Protein AF-A0A7Y4RAF3-F1 (afdb_monomer_lite)

Secondary structure (DSSP, 8-state):
---EEEE-HHHHHHHHHHT--HHHHHHHHHH-SS-SEEEE---TT--S--PEEEEEEEE-TTS-EEEEEEEEEEETTEEEEEEEEEEE------

Radius of gyration: 13.81 Å; chains: 1; bounding box: 37×26×44 Å

Structure (mmCIF, N/CA/C/O backbone):
data_AF-A0A7Y4RAF3-F1
#
_entry.id   AF-A0A7Y4RAF3-F1
#
loop_
_atom_site.group_PDB
_atom_site.id
_atom_site.type_symbol
_atom_site.label_atom_id
_atom_site.label_alt_id
_atom_site.label_comp_id
_atom_site.label_asym_id
_atom_site.label_entity_id
_atom_site.label_seq_id
_atom_site.pdbx_PDB_ins_code
_atom_site.Cartn_x
_atom_site.Cartn_y
_atom_site.Cartn_z
_atom_site.occupancy
_atom_site.B_iso_or_equiv
_atom_site.auth_seq_id
_atom_site.auth_comp_id
_atom_site.auth_asym_id
_atom_site.auth_atom_id
_atom_site.pdbx_PDB_model_num
ATOM 1 N N . MET A 1 1 ? -8.980 2.724 -12.296 1.00 38.81 1 MET A N 1
ATOM 2 C CA . MET A 1 1 ? -7.520 2.549 -12.476 1.00 38.81 1 MET A CA 1
ATOM 3 C C . MET A 1 1 ? -7.225 1.063 -12.589 1.00 38.81 1 MET A C 1
ATOM 5 O O . MET A 1 1 ? -7.615 0.328 -11.695 1.00 38.81 1 MET A O 1
ATOM 9 N N . CYS A 1 2 ? -6.589 0.609 -13.670 1.00 49.25 2 CYS A N 1
ATOM 10 C CA . CYS A 1 2 ? -6.147 -0.782 -13.804 1.00 49.25 2 CYS A CA 1
ATOM 11 C C . CYS A 1 2 ? -4.661 -0.866 -13.428 1.00 49.25 2 CYS A C 1
ATOM 13 O O . CYS A 1 2 ? -3.794 -0.823 -14.295 1.00 49.25 2 CYS A O 1
ATOM 15 N N . GLY A 1 3 ? -4.366 -0.899 -12.127 1.00 66.81 3 GLY A N 1
ATOM 16 C CA . GLY A 1 3 ? -3.020 -1.156 -11.608 1.00 66.81 3 GLY A CA 1
ATOM 17 C C . GLY A 1 3 ? -2.902 -2.614 -11.174 1.00 66.81 3 GLY A C 1
ATOM 18 O O . GLY A 1 3 ? -3.806 -3.131 -10.521 1.00 66.81 3 GLY A O 1
ATOM 19 N N . SER A 1 4 ? -1.8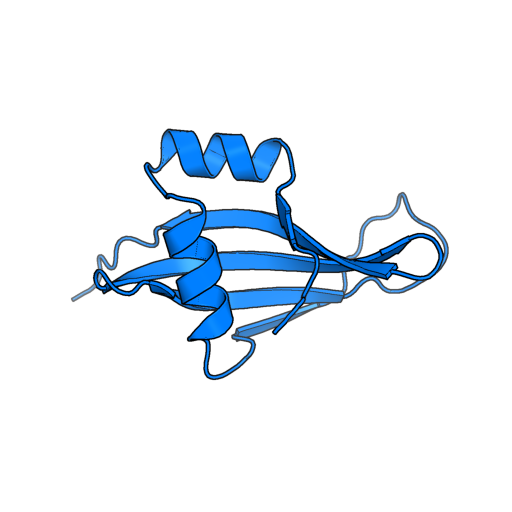09 -3.293 -11.527 1.00 85.12 4 SER A N 1
ATOM 20 C CA . SER A 1 4 ? -1.584 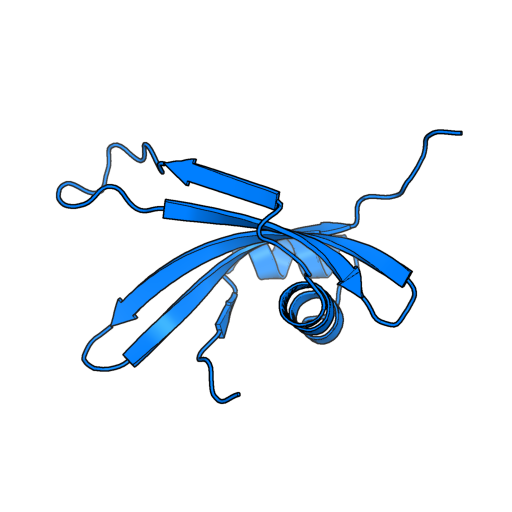-4.666 -11.063 1.00 85.12 4 SER A CA 1
ATOM 21 C C . SER A 1 4 ? -0.940 -4.634 -9.678 1.00 85.12 4 SER A C 1
ATOM 23 O O . SER A 1 4 ? 0.206 -4.217 -9.532 1.00 85.12 4 SER A O 1
ATOM 25 N N . VAL A 1 5 ? -1.663 -5.068 -8.646 1.00 88.31 5 VAL A N 1
ATOM 26 C CA . VAL A 1 5 ? -1.166 -5.077 -7.260 1.00 88.31 5 VAL A CA 1
ATOM 27 C C . VAL A 1 5 ? -0.982 -6.512 -6.779 1.00 88.31 5 VAL A C 1
ATOM 29 O O . VAL A 1 5 ? -1.835 -7.367 -7.016 1.00 88.31 5 VAL A O 1
ATOM 32 N N . ARG A 1 6 ? 0.129 -6.795 -6.093 1.00 92.62 6 ARG A N 1
ATOM 33 C CA . ARG A 1 6 ? 0.429 -8.123 -5.538 1.00 92.62 6 ARG A CA 1
ATOM 34 C C . ARG A 1 6 ? 0.869 -8.023 -4.085 1.00 92.62 6 ARG A C 1
ATOM 36 O O . ARG A 1 6 ? 1.748 -7.237 -3.756 1.00 92.62 6 ARG A O 1
ATOM 43 N N . PHE A 1 7 ? 0.309 -8.870 -3.230 1.00 92.50 7 PHE A N 1
ATOM 44 C CA . PHE A 1 7 ? 0.786 -9.052 -1.859 1.00 92.50 7 PHE A CA 1
ATOM 45 C C . PHE A 1 7 ? 1.876 -10.120 -1.816 1.00 92.50 7 PHE A C 1
ATOM 47 O O . PHE A 1 7 ? 1.727 -11.177 -2.435 1.00 92.50 7 PHE A O 1
ATOM 54 N N . THR A 1 8 ? 2.945 -9.878 -1.063 1.00 92.25 8 THR A N 1
ATOM 55 C CA . THR A 1 8 ? 3.883 -10.945 -0.694 1.00 92.25 8 THR A CA 1
ATOM 56 C C . THR A 1 8 ? 3.232 -11.927 0.281 1.00 92.25 8 THR A C 1
ATOM 58 O O . THR A 1 8 ? 2.233 -11.611 0.925 1.00 92.25 8 THR A O 1
ATOM 61 N N . TYR A 1 9 ? 3.817 -13.119 0.428 1.00 92.12 9 TYR A N 1
ATOM 62 C CA . TYR A 1 9 ? 3.374 -14.094 1.433 1.00 92.12 9 TYR A CA 1
ATOM 63 C C . TYR A 1 9 ? 3.370 -13.503 2.844 1.00 92.12 9 TYR A C 1
ATOM 65 O O . TYR A 1 9 ? 2.353 -13.559 3.521 1.00 92.12 9 TYR A O 1
ATOM 73 N N . LYS A 1 10 ? 4.457 -12.822 3.224 1.00 89.06 10 LYS A N 1
ATOM 74 C CA . LYS A 1 10 ? 4.553 -12.143 4.518 1.00 89.06 10 LYS A CA 1
ATOM 75 C C . LYS A 1 10 ? 3.432 -11.118 4.733 1.00 89.06 10 LYS A C 1
ATOM 77 O O . LYS A 1 10 ? 2.846 -11.100 5.806 1.00 89.06 10 LYS A O 1
ATOM 82 N N . ALA A 1 11 ? 3.115 -10.306 3.720 1.00 91.00 11 ALA A N 1
ATOM 83 C CA . ALA A 1 11 ? 2.014 -9.349 3.820 1.00 91.00 11 ALA A CA 1
ATOM 84 C C . ALA A 1 11 ? 0.683 -10.063 4.084 1.00 91.00 11 ALA A C 1
ATOM 86 O O . ALA A 1 11 ? -0.078 -9.640 4.941 1.00 91.00 11 ALA A O 1
ATOM 87 N N . ARG A 1 12 ? 0.416 -11.172 3.380 1.00 93.56 12 ARG A N 1
ATOM 88 C CA . ARG A 1 12 ? -0.809 -11.961 3.580 1.00 93.56 12 ARG A CA 1
ATOM 89 C C . ARG A 1 12 ? -0.901 -12.547 4.988 1.00 93.56 12 ARG A C 1
ATOM 91 O O . ARG A 1 12 ? -1.993 -12.571 5.549 1.00 93.56 12 ARG A O 1
ATOM 98 N N . ASP A 1 13 ? 0.217 -12.994 5.551 1.00 92.75 13 ASP A N 1
ATOM 99 C CA . ASP A 1 13 ? 0.256 -13.518 6.917 1.00 92.75 13 ASP A CA 1
ATOM 100 C C . ASP A 1 13 ? -0.009 -12.416 7.949 1.00 92.75 13 ASP A C 1
ATOM 102 O O . ASP A 1 13 ? -0.850 -12.596 8.825 1.00 92.75 13 ASP A O 1
ATOM 106 N N . GLU A 1 14 ? 0.631 -11.250 7.814 1.00 90.31 14 GLU A N 1
ATOM 107 C CA . GLU A 1 14 ? 0.377 -10.086 8.680 1.00 90.31 14 GLU A CA 1
ATOM 108 C C . GLU A 1 14 ? -1.084 -9.626 8.586 1.00 90.31 14 GLU A C 1
ATOM 110 O O . GLU A 1 14 ? -1.742 -9.442 9.607 1.00 90.31 14 GLU A O 1
ATOM 115 N N . MET A 1 15 ? -1.636 -9.545 7.371 1.00 92.00 15 MET A N 1
ATOM 116 C CA . MET A 1 15 ? -3.052 -9.235 7.152 1.00 92.00 15 MET A CA 1
ATOM 117 C C . MET A 1 15 ? -3.970 -10.213 7.882 1.00 92.00 15 MET A C 1
ATOM 119 O O . MET A 1 15 ? -4.923 -9.799 8.538 1.00 92.00 15 MET A O 1
ATOM 123 N N . ARG A 1 16 ? -3.680 -11.515 7.787 1.00 91.81 16 ARG A N 1
ATOM 124 C CA . ARG A 1 16 ? -4.463 -12.558 8.452 1.00 91.81 16 ARG A CA 1
ATOM 125 C C . ARG A 1 16 ? -4.383 -12.443 9.973 1.00 91.81 16 ARG A C 1
ATOM 127 O O . ARG A 1 16 ? -5.403 -12.624 10.630 1.00 91.81 16 ARG A O 1
ATOM 134 N N . LEU A 1 17 ? -3.199 -12.168 10.518 1.00 90.50 17 LEU A N 1
ATOM 135 C CA . LEU A 1 17 ? -2.979 -12.031 11.961 1.00 90.50 17 LEU A CA 1
ATOM 136 C C . LEU A 1 17 ? -3.648 -10.778 12.537 1.00 90.50 17 LEU A C 1
ATOM 138 O O . LEU A 1 17 ? -4.164 -10.824 13.649 1.00 90.50 17 LEU A O 1
ATOM 142 N N . GLU A 1 18 ? -3.676 -9.683 11.781 1.00 87.56 18 GLU A N 1
ATOM 143 C CA . GLU A 1 18 ? -4.238 -8.401 12.224 1.00 87.56 18 GLU A CA 1
ATOM 144 C C . GLU A 1 18 ? -5.702 -8.186 11.799 1.00 87.56 18 GLU A C 1
ATOM 146 O O . GLU A 1 18 ? -6.293 -7.148 12.097 1.00 87.56 18 GLU A O 1
ATOM 151 N N . GLY A 1 19 ? -6.306 -9.162 11.111 1.00 90.12 19 GLY A N 1
ATOM 152 C CA . GLY A 1 19 ? -7.689 -9.085 10.635 1.00 90.12 19 GLY A CA 1
ATOM 153 C C . GLY A 1 19 ? -7.912 -8.035 9.540 1.00 90.12 19 GLY A C 1
ATOM 154 O O . GLY A 1 19 ? -9.027 -7.544 9.385 1.00 90.12 19 GLY A O 1
ATOM 155 N N . ILE A 1 20 ? -6.866 -7.682 8.792 1.00 91.12 20 ILE A N 1
ATOM 156 C CA . ILE A 1 20 ? -6.905 -6.680 7.721 1.00 91.12 20 ILE A CA 1
ATOM 157 C C . ILE A 1 20 ? -7.322 -7.358 6.418 1.00 91.12 20 ILE A C 1
ATOM 159 O O . ILE A 1 20 ? -6.691 -8.322 5.971 1.00 91.12 20 ILE A O 1
ATOM 163 N N . LYS A 1 21 ? -8.353 -6.838 5.753 1.00 92.44 21 LYS A N 1
ATOM 164 C CA . LYS A 1 21 ? -8.772 -7.341 4.443 1.00 92.44 21 LYS A CA 1
ATOM 165 C C . LYS A 1 21 ? -7.946 -6.692 3.338 1.00 92.44 21 LYS A C 1
ATOM 167 O O . LYS A 1 21 ? -7.434 -5.581 3.457 1.00 92.44 21 LYS A O 1
ATOM 172 N N . ALA A 1 22 ? -7.859 -7.379 2.201 1.00 91.81 22 ALA A N 1
ATOM 173 C CA . ALA A 1 22 ? -7.218 -6.818 1.014 1.00 91.81 22 ALA A CA 1
ATOM 174 C C . ALA A 1 22 ? -7.905 -5.524 0.542 1.00 91.81 22 ALA A C 1
ATOM 176 O O . ALA A 1 22 ? -7.209 -4.600 0.128 1.00 91.81 22 ALA A O 1
ATOM 177 N N . SER A 1 23 ? -9.240 -5.446 0.651 1.00 92.25 23 SER A N 1
ATOM 178 C CA . SER A 1 23 ? -10.029 -4.241 0.357 1.00 92.25 23 SER A CA 1
ATOM 179 C C . SER A 1 23 ? -9.542 -3.041 1.154 1.00 92.25 23 SER A C 1
ATOM 181 O O . SER A 1 23 ? -9.246 -2.013 0.560 1.00 92.25 23 SER A O 1
ATOM 183 N N . ASP A 1 24 ? -9.345 -3.204 2.460 1.00 91.50 24 ASP A N 1
ATOM 184 C CA . ASP A 1 24 ? -8.964 -2.110 3.353 1.00 91.50 24 ASP A CA 1
ATOM 185 C C . ASP A 1 24 ? -7.595 -1.547 2.955 1.00 91.50 24 ASP A C 1
ATOM 187 O O . ASP A 1 24 ? -7.378 -0.336 2.931 1.00 91.50 24 ASP A O 1
ATOM 191 N N . VAL A 1 25 ? -6.669 -2.434 2.574 1.00 91.44 25 VAL A N 1
ATOM 192 C CA . VAL A 1 25 ? -5.349 -2.041 2.077 1.00 91.44 25 VAL A CA 1
ATOM 193 C C . VAL A 1 25 ? -5.454 -1.286 0.752 1.00 91.44 25 VAL A C 1
ATOM 195 O O . VAL A 1 25 ? -4.787 -0.265 0.576 1.00 91.44 25 VAL A O 1
ATOM 198 N N . TYR A 1 26 ? -6.272 -1.768 -0.185 1.00 91.75 26 TYR A N 1
ATOM 199 C CA . TYR A 1 26 ? -6.481 -1.088 -1.462 1.00 91.75 26 TYR A CA 1
ATOM 200 C C . TYR A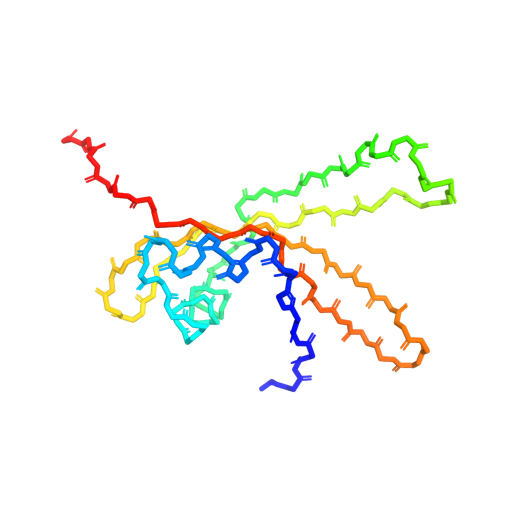 1 26 ? -7.126 0.282 -1.274 1.00 91.75 26 TYR A C 1
ATOM 202 O O . TYR A 1 26 ? -6.650 1.254 -1.853 1.00 91.75 26 TYR A O 1
ATOM 210 N N . GLU A 1 27 ? -8.149 0.372 -0.431 1.00 91.44 27 GLU A N 1
ATOM 211 C CA . GLU A 1 27 ? -8.809 1.621 -0.064 1.00 91.44 27 GLU A CA 1
ATOM 212 C C . GLU A 1 27 ? -7.819 2.600 0.551 1.00 91.44 27 GLU A C 1
ATOM 214 O O . GLU A 1 27 ? -7.731 3.736 0.099 1.00 91.44 27 GLU A O 1
ATOM 219 N N . ALA A 1 28 ? -7.006 2.158 1.512 1.00 90.88 28 ALA A N 1
ATOM 220 C CA . ALA A 1 28 ? -5.992 3.007 2.121 1.00 90.88 28 ALA A CA 1
ATOM 221 C C . ALA A 1 28 ? -4.986 3.531 1.082 1.00 90.88 28 ALA A C 1
ATOM 223 O O . ALA A 1 28 ? -4.622 4.706 1.118 1.00 90.88 28 ALA A O 1
ATOM 224 N N . ILE A 1 29 ? -4.551 2.696 0.132 1.00 91.00 29 ILE A N 1
ATOM 225 C CA . ILE A 1 29 ? -3.638 3.113 -0.945 1.00 91.00 29 ILE A CA 1
ATOM 226 C C . ILE A 1 29 ? -4.308 4.116 -1.890 1.00 91.00 29 ILE A C 1
ATOM 228 O O . ILE A 1 29 ? -3.689 5.121 -2.230 1.00 91.00 29 ILE A O 1
ATOM 232 N N . VAL A 1 30 ? -5.552 3.867 -2.303 1.00 90.69 30 VAL A N 1
ATOM 233 C CA . VAL A 1 30 ? -6.297 4.739 -3.227 1.00 90.69 30 VAL A CA 1
ATOM 234 C C . VAL A 1 30 ? -6.661 6.072 -2.570 1.00 90.69 30 VAL A C 1
ATOM 236 O O . VAL A 1 30 ? -6.537 7.116 -3.203 1.00 90.69 30 VAL A O 1
ATOM 239 N N . ASN A 1 31 ? -7.048 6.053 -1.294 1.00 90.50 31 ASN A N 1
ATOM 240 C CA . ASN A 1 31 ? -7.419 7.242 -0.524 1.00 90.50 31 ASN A CA 1
ATOM 241 C C . ASN A 1 31 ? -6.206 8.060 -0.059 1.00 90.50 31 ASN A C 1
ATOM 243 O O . ASN A 1 31 ? -6.366 9.169 0.454 1.00 90.50 31 ASN A O 1
ATOM 247 N N . ALA A 1 32 ? -4.989 7.524 -0.175 1.00 90.75 32 ALA A N 1
ATOM 248 C CA . ALA A 1 32 ? -3.794 8.211 0.285 1.00 90.75 32 ALA A CA 1
ATOM 249 C C . ALA A 1 32 ? -3.569 9.511 -0.500 1.00 90.75 32 ALA A C 1
ATOM 251 O O . ALA A 1 32 ? -3.207 9.499 -1.672 1.00 90.75 32 ALA A O 1
ATOM 252 N N . GLN A 1 33 ? -3.686 10.651 0.183 1.00 90.88 33 GLN A N 1
ATOM 253 C CA . GLN A 1 33 ? -3.428 11.967 -0.418 1.00 90.88 33 GLN A CA 1
ATOM 254 C C . GLN A 1 33 ? -1.963 12.170 -0.821 1.00 90.88 33 GLN A C 1
ATOM 256 O O . GLN A 1 33 ? -1.648 12.981 -1.690 1.00 90.88 33 GLN A O 1
ATOM 261 N N . ARG A 1 34 ? -1.044 11.465 -0.153 1.00 91.12 34 ARG A N 1
ATOM 262 C CA . ARG A 1 34 ? 0.391 11.529 -0.422 1.00 91.12 34 ARG A CA 1
ATOM 263 C C . ARG A 1 34 ? 1.087 10.243 -0.014 1.00 91.12 34 ARG A C 1
ATOM 265 O O . ARG A 1 34 ? 0.665 9.546 0.908 1.00 91.12 34 ARG A O 1
ATOM 272 N N . ILE A 1 35 ? 2.237 9.997 -0.630 1.00 92.38 35 ILE A N 1
ATOM 273 C CA . ILE A 1 35 ? 3.202 9.027 -0.114 1.00 92.38 35 ILE A CA 1
ATOM 274 C C . ILE A 1 35 ? 3.749 9.574 1.209 1.00 92.38 35 ILE A C 1
ATOM 276 O O . ILE A 1 35 ? 4.266 10.688 1.259 1.00 92.38 35 ILE A O 1
ATOM 280 N N . PHE A 1 36 ? 3.644 8.791 2.283 1.00 92.56 36 PHE A N 1
ATOM 281 C CA . PHE A 1 36 ? 4.120 9.198 3.605 1.00 92.56 36 PHE A CA 1
ATOM 282 C C . PHE A 1 36 ? 5.647 9.296 3.643 1.00 92.56 36 PHE A C 1
ATOM 284 O O . PHE A 1 36 ? 6.203 10.253 4.177 1.00 92.56 36 PHE A O 1
ATOM 291 N N . LYS A 1 37 ? 6.338 8.303 3.072 1.00 92.12 37 LYS A N 1
ATOM 292 C CA . LYS A 1 37 ? 7.803 8.285 2.998 1.00 92.12 37 LYS A CA 1
ATOM 293 C C . LYS A 1 37 ? 8.279 7.470 1.804 1.00 92.12 37 LYS A C 1
ATOM 295 O O . LYS A 1 37 ? 7.732 6.413 1.514 1.00 92.12 37 LYS A O 1
ATOM 300 N N . VAL A 1 38 ? 9.347 7.922 1.153 1.00 92.31 38 VAL A N 1
ATOM 301 C CA . VAL A 1 38 ? 10.077 7.119 0.164 1.00 92.31 38 VAL A CA 1
ATOM 302 C C . VAL A 1 38 ? 11.395 6.686 0.791 1.00 92.31 38 VAL A C 1
ATOM 304 O O . VAL A 1 38 ? 12.181 7.516 1.246 1.00 92.31 38 VAL A O 1
ATOM 307 N N . LEU A 1 39 ? 11.629 5.380 0.851 1.00 89.19 39 LEU A N 1
ATOM 308 C CA . LEU A 1 39 ? 12.863 4.793 1.358 1.00 89.19 39 LEU A CA 1
ATOM 309 C C . LEU A 1 39 ? 13.659 4.210 0.195 1.00 89.19 39 LEU A C 1
ATOM 311 O O . LEU A 1 39 ? 13.100 3.575 -0.693 1.00 89.19 39 LEU A O 1
ATOM 315 N N . ASN A 1 40 ? 14.977 4.365 0.229 1.00 83.31 40 ASN A N 1
ATOM 316 C CA . ASN A 1 40 ? 15.848 3.595 -0.650 1.00 83.31 40 ASN A CA 1
ATOM 317 C C . ASN A 1 40 ? 16.047 2.208 -0.027 1.00 83.31 40 ASN A C 1
ATOM 319 O O . ASN A 1 40 ? 16.571 2.103 1.086 1.00 83.31 40 ASN A O 1
ATOM 323 N N . SER A 1 41 ? 15.630 1.154 -0.724 1.00 69.88 41 SER A N 1
ATOM 324 C CA . SER A 1 41 ? 15.939 -0.223 -0.346 1.00 69.88 41 SER A CA 1
ATOM 325 C C . SER A 1 41 ? 17.453 -0.420 -0.405 1.00 69.88 41 SER A C 1
ATOM 327 O O . SER A 1 41 ? 18.081 -0.177 -1.434 1.00 69.88 41 SER A O 1
ATOM 329 N N . ARG A 1 42 ? 18.053 -0.844 0.712 1.00 65.06 42 ARG A N 1
ATOM 330 C CA . ARG A 1 42 ? 19.498 -1.127 0.819 1.00 65.06 42 ARG A CA 1
ATOM 331 C C . ARG A 1 42 ? 19.809 -2.624 0.750 1.00 65.06 42 ARG A C 1
ATOM 333 O O . ARG A 1 42 ? 20.858 -3.050 1.223 1.00 65.06 42 ARG A O 1
ATOM 340 N N . SER A 1 43 ? 18.885 -3.431 0.230 1.00 60.53 43 SER A N 1
ATOM 341 C CA . SER A 1 43 ? 19.064 -4.881 0.115 1.00 60.53 43 SER A CA 1
ATOM 342 C C . SER A 1 43 ? 20.353 -5.202 -0.657 1.00 60.53 43 SER A C 1
ATOM 344 O O . SER A 1 43 ? 20.409 -5.028 -1.872 1.00 60.53 43 SER A O 1
ATOM 346 N N . ARG A 1 44 ? 21.370 -5.710 0.055 1.00 49.72 44 ARG A N 1
ATOM 347 C CA . ARG A 1 44 ? 22.692 -6.090 -0.481 1.00 49.72 44 ARG A CA 1
ATOM 348 C C . ARG A 1 44 ? 22.642 -7.186 -1.559 1.00 49.72 44 ARG A C 1
ATOM 350 O O . ARG A 1 44 ? 23.601 -7.338 -2.299 1.00 49.72 44 ARG A O 1
ATOM 357 N N . LEU A 1 45 ? 21.539 -7.935 -1.648 1.00 54.31 45 LEU A N 1
ATOM 358 C CA . LEU A 1 45 ? 21.391 -9.131 -2.492 1.00 54.31 45 LEU A CA 1
ATOM 359 C C . LEU A 1 45 ? 20.914 -8.866 -3.931 1.00 54.31 45 LEU A C 1
ATOM 361 O O . LEU A 1 45 ? 20.746 -9.812 -4.693 1.00 54.31 45 LEU A O 1
ATOM 365 N N . ARG A 1 46 ? 20.651 -7.615 -4.322 1.00 54.50 46 ARG A N 1
ATOM 366 C CA . ARG A 1 46 ? 20.152 -7.289 -5.668 1.00 54.50 46 ARG A CA 1
ATOM 367 C C . ARG A 1 46 ? 21.011 -6.190 -6.280 1.00 54.50 46 ARG A C 1
ATOM 369 O O . ARG A 1 46 ? 20.722 -5.007 -6.128 1.00 54.50 46 ARG A O 1
ATOM 376 N N . GLY A 1 47 ? 22.111 -6.594 -6.912 1.00 46.47 47 GLY A N 1
ATOM 377 C CA . GLY A 1 47 ? 22.953 -5.697 -7.697 1.00 46.47 47 GLY A CA 1
ATOM 378 C C . GLY A 1 47 ? 22.174 -5.172 -8.900 1.00 46.47 47 GLY A C 1
ATOM 379 O O . GLY A 1 47 ? 21.694 -5.959 -9.707 1.00 46.47 47 GLY A O 1
ATOM 380 N N . GLY A 1 48 ? 22.012 -3.853 -9.007 1.00 54.84 48 GLY A N 1
ATOM 381 C CA . GLY A 1 48 ? 21.550 -3.246 -10.256 1.00 54.84 48 GLY A CA 1
ATOM 382 C C . GLY A 1 48 ? 20.914 -1.870 -10.118 1.00 54.84 48 GLY A C 1
ATOM 383 O O . GLY A 1 48 ? 21.381 -0.928 -10.741 1.00 54.84 48 GLY A O 1
ATOM 384 N N . LEU A 1 49 ? 19.879 -1.707 -9.292 1.00 56.75 49 LEU A N 1
ATOM 385 C CA . LEU A 1 49 ? 19.086 -0.471 -9.246 1.00 56.75 49 LEU A CA 1
ATOM 386 C C . LEU A 1 49 ? 18.657 -0.153 -7.810 1.00 56.75 49 LEU A C 1
ATOM 388 O O . LEU A 1 49 ? 18.250 -1.039 -7.061 1.00 56.75 49 LEU A O 1
ATOM 392 N N . ARG A 1 50 ? 18.737 1.127 -7.419 1.00 62.84 50 ARG A N 1
ATOM 393 C CA . ARG A 1 50 ? 18.195 1.625 -6.143 1.00 62.84 50 ARG A CA 1
ATOM 394 C C . ARG A 1 50 ? 16.673 1.429 -6.138 1.00 62.84 50 ARG A C 1
ATOM 396 O O . ARG A 1 50 ? 15.937 2.294 -6.605 1.00 62.84 50 ARG A O 1
ATOM 403 N N . GLU A 1 51 ? 16.199 0.295 -5.629 1.00 75.44 51 GLU A N 1
ATOM 404 C CA . GLU A 1 51 ? 14.765 0.032 -5.486 1.00 75.44 51 GLU A CA 1
ATOM 405 C C . GLU A 1 51 ? 14.166 1.018 -4.467 1.00 75.44 51 GLU A C 1
ATOM 407 O O . GLU A 1 51 ? 14.639 1.120 -3.331 1.00 75.44 51 GLU A O 1
ATOM 412 N N . LYS A 1 52 ? 13.120 1.752 -4.854 1.00 87.12 52 LYS A N 1
ATOM 413 C CA . LYS A 1 52 ? 12.377 2.630 -3.941 1.00 87.12 52 LYS A CA 1
ATOM 414 C C . LYS A 1 52 ? 11.276 1.833 -3.245 1.00 87.12 52 LYS A C 1
ATOM 416 O O . LYS A 1 52 ? 10.511 1.124 -3.895 1.00 87.12 52 LYS A O 1
ATOM 421 N N . LEU A 1 53 ? 11.189 1.970 -1.926 1.00 90.19 53 LEU A N 1
ATOM 422 C CA . LEU A 1 53 ? 10.051 1.526 -1.132 1.00 90.19 53 LEU A CA 1
ATOM 423 C C . LEU A 1 53 ? 9.170 2.732 -0.833 1.00 90.19 53 LEU A C 1
ATOM 425 O O . LEU A 1 53 ? 9.622 3.729 -0.267 1.00 90.19 53 LEU A O 1
ATOM 429 N N . TYR A 1 54 ? 7.907 2.613 -1.193 1.00 92.06 54 TYR A N 1
ATOM 430 C CA . TYR A 1 54 ? 6.875 3.596 -0.947 1.00 92.06 54 TYR A CA 1
ATOM 431 C C . T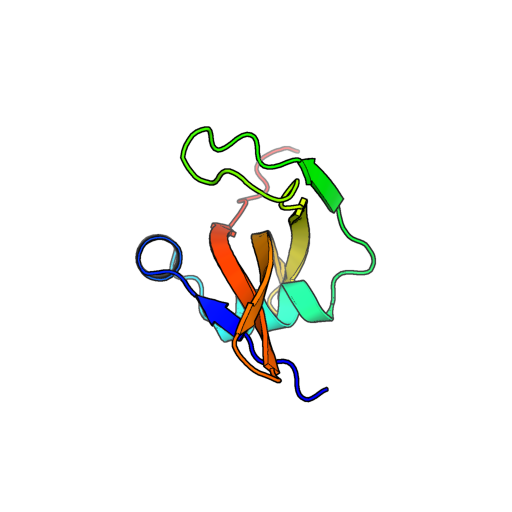YR A 1 54 ? 6.146 3.192 0.320 1.00 92.06 54 TYR A C 1
ATOM 433 O O . TYR A 1 54 ? 5.552 2.116 0.394 1.00 92.06 54 TYR A O 1
ATOM 441 N N . VAL A 1 55 ? 6.247 4.048 1.324 1.00 93.12 55 VAL A N 1
ATOM 442 C CA . VAL A 1 55 ? 5.495 3.940 2.561 1.00 93.12 55 VAL A CA 1
ATOM 443 C C . VAL A 1 55 ? 4.232 4.764 2.397 1.00 93.12 55 VAL A C 1
ATOM 445 O O . VAL A 1 55 ? 4.311 5.975 2.169 1.00 93.12 55 VAL A O 1
ATOM 448 N N . ILE A 1 56 ? 3.082 4.126 2.551 1.00 93.62 56 ILE A N 1
ATOM 449 C CA . ILE A 1 56 ? 1.780 4.786 2.515 1.00 93.62 56 ILE A CA 1
ATOM 450 C C . ILE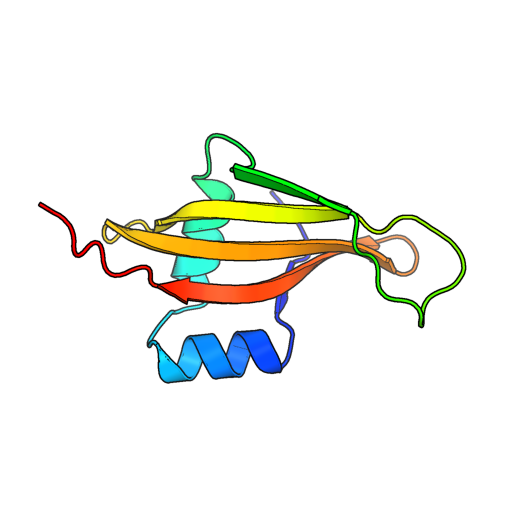 A 1 56 ? 1.125 4.597 3.879 1.00 93.62 56 ILE A C 1
ATOM 452 O O . ILE A 1 56 ? 1.159 3.509 4.449 1.00 93.62 56 ILE A O 1
ATOM 456 N N . LYS A 1 57 ? 0.565 5.680 4.417 1.00 92.75 57 LYS A N 1
ATOM 457 C CA . LYS A 1 57 ? -0.177 5.691 5.677 1.00 92.75 57 LYS A CA 1
ATOM 458 C C . LYS A 1 57 ? -1.483 6.427 5.424 1.00 92.75 57 LYS A C 1
ATOM 460 O O . LYS A 1 57 ? -1.444 7.614 5.107 1.00 92.75 57 LYS A O 1
ATOM 465 N N . SER A 1 58 ? -2.599 5.720 5.514 1.00 93.31 58 SER A N 1
ATOM 466 C CA . SER A 1 58 ? -3.921 6.257 5.194 1.00 93.31 58 SER A CA 1
ATOM 467 C C . SER A 1 58 ? -5.013 5.435 5.870 1.00 93.31 58 SER A C 1
ATOM 469 O O . SER A 1 58 ? -4.750 4.338 6.360 1.00 93.31 58 SER A O 1
ATOM 471 N N . PHE A 1 59 ? -6.227 5.966 5.897 1.00 91.19 59 PHE A N 1
ATOM 472 C CA . PHE A 1 59 ? -7.385 5.284 6.456 1.00 91.19 59 PHE A CA 1
ATOM 473 C C . PHE A 1 59 ? -8.100 4.437 5.394 1.00 91.19 59 PHE A C 1
ATOM 475 O O . PHE A 1 59 ? -8.224 4.856 4.239 1.00 91.19 59 PHE A O 1
ATOM 482 N N . SER A 1 60 ? -8.581 3.259 5.795 1.00 89.25 60 SER A N 1
ATOM 483 C CA . SER A 1 60 ? -9.619 2.534 5.057 1.00 89.25 60 SER A CA 1
ATOM 484 C C . SER A 1 60 ? -10.969 3.246 5.181 1.00 89.25 60 SER A C 1
ATOM 486 O O . SER A 1 60 ? -11.115 4.186 5.969 1.00 89.25 60 SER A O 1
ATOM 488 N N . PHE A 1 61 ? -11.974 2.794 4.431 1.00 85.12 61 PHE A N 1
ATOM 489 C CA . PHE A 1 61 ? -13.322 3.358 4.502 1.00 85.12 61 PHE A CA 1
ATOM 490 C C . PHE A 1 61 ? -13.944 3.238 5.903 1.00 85.12 61 PHE A C 1
ATOM 492 O O . PHE A 1 61 ? -14.596 4.163 6.375 1.00 85.12 61 PHE A O 1
ATOM 499 N N . GLU A 1 62 ? -13.671 2.139 6.608 1.00 86.25 62 GLU A N 1
ATOM 500 C CA . GLU A 1 62 ? -14.119 1.911 7.991 1.00 86.25 62 GLU A CA 1
ATOM 501 C C . GLU A 1 62 ? -13.325 2.732 9.033 1.00 86.25 62 GLU A C 1
ATOM 503 O O . GLU A 1 62 ? -13.482 2.539 10.237 1.00 86.25 62 GLU A O 1
ATOM 508 N N . GLY A 1 63 ? -12.436 3.633 8.602 1.00 86.19 63 GLY A N 1
ATOM 509 C CA . GLY A 1 63 ? -11.641 4.473 9.499 1.00 86.19 63 GLY A CA 1
ATOM 510 C C . GLY A 1 63 ? -10.471 3.744 10.163 1.00 86.19 63 GLY A C 1
ATOM 511 O O . GLY A 1 63 ? -9.891 4.253 11.122 1.00 86.19 63 GLY A O 1
ATOM 512 N N . THR A 1 64 ? -10.074 2.570 9.661 1.00 88.06 64 THR A N 1
ATOM 513 C CA . THR A 1 64 ? -8.886 1.870 10.165 1.00 88.06 64 THR A CA 1
ATOM 514 C C . THR A 1 64 ? -7.626 2.476 9.559 1.00 88.06 64 THR A C 1
ATOM 516 O O . THR A 1 64 ? -7.472 2.528 8.340 1.00 88.06 64 THR A O 1
ATOM 519 N N . LEU A 1 65 ? -6.695 2.919 10.404 1.00 90.75 65 LEU A N 1
ATOM 520 C CA . LEU A 1 65 ? -5.416 3.456 9.956 1.00 90.75 65 LEU A CA 1
ATOM 521 C C . LEU A 1 65 ? -4.489 2.323 9.503 1.00 90.75 65 LEU A C 1
ATOM 523 O O . LEU A 1 65 ? -4.007 1.533 10.318 1.00 90.75 65 LEU A O 1
ATOM 527 N N . ILE A 1 66 ? -4.200 2.279 8.206 1.00 91.50 66 ILE A N 1
ATOM 528 C CA . ILE A 1 66 ? -3.368 1.250 7.589 1.00 91.50 66 ILE A CA 1
ATOM 529 C C . ILE A 1 66 ? -2.039 1.851 7.152 1.00 91.50 66 ILE A C 1
ATOM 531 O O . ILE A 1 66 ? -1.958 2.889 6.487 1.00 91.50 66 ILE A O 1
ATOM 535 N N . TYR A 1 67 ? -0.974 1.150 7.516 1.00 92.56 67 TYR A N 1
ATOM 536 C CA . TYR A 1 67 ? 0.386 1.427 7.096 1.00 92.56 67 TYR A CA 1
ATOM 537 C C . TYR A 1 67 ? 0.857 0.341 6.140 1.00 92.56 67 TYR A C 1
ATOM 539 O O . TYR A 1 67 ? 0.895 -0.832 6.507 1.00 92.56 67 TYR A O 1
ATOM 547 N N . THR A 1 68 ? 1.267 0.722 4.933 1.00 93.12 68 THR A N 1
ATOM 548 C CA . THR A 1 68 ? 1.796 -0.211 3.937 1.00 93.12 68 THR A CA 1
ATOM 549 C C . THR A 1 68 ? 3.196 0.167 3.492 1.00 93.12 68 THR A C 1
ATOM 551 O O . THR A 1 68 ? 3.591 1.337 3.467 1.00 93.12 68 THR A O 1
ATOM 554 N N . LYS A 1 69 ? 3.960 -0.856 3.108 1.00 92.19 69 LYS A N 1
ATOM 555 C CA . LYS A 1 69 ? 5.222 -0.706 2.385 1.00 92.19 69 LYS A CA 1
ATOM 556 C C . LYS A 1 69 ? 5.136 -1.482 1.090 1.00 92.19 69 LYS A C 1
ATOM 558 O O . LYS A 1 69 ? 4.895 -2.688 1.126 1.00 92.19 69 LYS A O 1
ATOM 563 N N . GLY A 1 70 ? 5.415 -0.823 -0.025 1.00 91.94 70 GLY A N 1
ATOM 564 C CA . GLY A 1 70 ? 5.450 -1.486 -1.321 1.00 91.94 70 GLY A CA 1
ATOM 565 C C . GLY A 1 70 ? 6.523 -0.959 -2.259 1.00 91.94 70 GLY A C 1
ATOM 566 O O . GLY A 1 70 ? 7.147 0.066 -1.993 1.00 91.94 70 GLY A O 1
ATOM 567 N N . LYS A 1 71 ? 6.761 -1.673 -3.357 1.00 90.56 71 LYS A N 1
ATOM 568 C CA . LYS A 1 71 ? 7.626 -1.222 -4.453 1.00 90.56 71 LYS A CA 1
ATOM 569 C C . LYS A 1 71 ? 6.956 -1.439 -5.788 1.00 90.56 71 LYS A C 1
ATOM 571 O O . LYS A 1 71 ? 6.127 -2.329 -5.938 1.00 90.56 71 LYS A O 1
ATOM 576 N N . ILE A 1 72 ? 7.409 -0.672 -6.758 1.00 89.56 72 ILE A N 1
ATOM 577 C CA . ILE A 1 72 ? 7.051 -0.856 -8.152 1.00 89.56 72 ILE A CA 1
ATOM 578 C C . ILE A 1 72 ? 8.091 -1.787 -8.789 1.00 89.56 72 ILE A C 1
ATOM 580 O O . ILE A 1 72 ? 9.293 -1.595 -8.595 1.00 89.56 72 ILE A O 1
ATOM 584 N N . VAL A 1 73 ? 7.630 -2.817 -9.495 1.00 86.62 73 VAL A N 1
ATOM 585 C CA . VAL A 1 73 ? 8.459 -3.748 -10.269 1.00 86.62 73 VAL A CA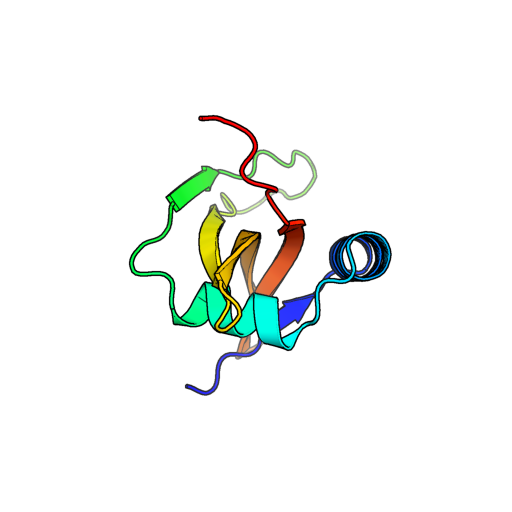 1
ATOM 586 C C . VAL A 1 73 ? 7.864 -3.897 -11.655 1.00 86.62 73 VAL A C 1
ATOM 588 O O . VAL A 1 73 ? 6.675 -4.172 -11.793 1.00 86.62 73 VAL A O 1
ATOM 591 N N . THR A 1 74 ? 8.704 -3.792 -12.673 1.00 84.75 74 THR A N 1
ATOM 592 C CA . THR A 1 74 ? 8.323 -4.106 -14.049 1.00 84.75 74 THR A CA 1
ATOM 593 C C . THR A 1 74 ? 8.670 -5.563 -14.344 1.00 84.75 74 THR A C 1
ATOM 595 O O . THR A 1 74 ? 9.829 -5.958 -14.234 1.00 84.75 74 THR A O 1
ATOM 598 N N . GLU A 1 75 ? 7.672 -6.369 -14.705 1.00 85.19 75 GLU A N 1
ATOM 599 C CA . GLU A 1 75 ? 7.840 -7.756 -15.154 1.00 85.19 75 GLU A CA 1
ATOM 600 C C . GLU A 1 75 ? 7.303 -7.876 -16.587 1.00 85.19 75 GLU A C 1
ATOM 602 O O . GLU A 1 75 ? 6.099 -7.736 -16.830 1.00 85.19 75 GLU A O 1
ATOM 607 N N . GLY A 1 76 ? 8.198 -8.104 -17.553 1.00 85.75 76 GLY A N 1
ATOM 608 C CA . GLY A 1 76 ? 7.857 -8.016 -18.976 1.00 85.75 76 GLY A CA 1
ATOM 609 C C . GLY A 1 76 ? 7.389 -6.602 -19.344 1.00 85.75 76 GLY A C 1
ATOM 610 O O . GLY A 1 76 ? 8.074 -5.632 -19.040 1.00 85.75 76 GLY A O 1
ATOM 611 N N . ASN A 1 77 ? 6.196 -6.488 -19.940 1.00 85.81 77 ASN A N 1
ATOM 612 C CA . ASN A 1 77 ? 5.571 -5.209 -20.316 1.00 85.81 77 ASN A CA 1
ATOM 613 C C . ASN A 1 77 ? 4.498 -4.735 -19.315 1.00 85.81 77 ASN A C 1
ATOM 615 O O . ASN A 1 77 ? 3.625 -3.944 -19.673 1.00 85.81 77 ASN A O 1
ATOM 619 N N . ARG A 1 78 ? 4.497 -5.253 -18.078 1.00 86.94 78 ARG A N 1
ATOM 620 C CA . ARG A 1 78 ? 3.523 -4.872 -17.043 1.00 86.94 78 ARG A CA 1
ATOM 621 C C . ARG A 1 78 ? 4.220 -4.382 -15.785 1.00 86.94 78 ARG A C 1
ATOM 623 O O . ARG A 1 78 ? 5.188 -4.979 -15.318 1.00 86.94 78 ARG A O 1
ATOM 630 N N . GLU A 1 79 ? 3.683 -3.308 -15.227 1.00 87.88 79 GLU A N 1
ATOM 631 C CA . GLU A 1 79 ? 4.123 -2.753 -13.956 1.00 87.88 79 GLU A CA 1
ATOM 632 C C . GLU A 1 79 ? 3.256 -3.299 -12.814 1.00 87.88 79 GLU A C 1
ATOM 634 O O . GLU A 1 79 ? 2.024 -3.296 -12.887 1.00 87.88 79 GLU A O 1
ATOM 639 N N . TYR A 1 80 ? 3.915 -3.781 -11.763 1.00 89.12 80 TYR A N 1
ATOM 640 C CA . TYR A 1 80 ? 3.290 -4.331 -10.571 1.00 89.12 80 TYR A CA 1
ATOM 641 C C . TYR A 1 80 ? 3.689 -3.531 -9.337 1.00 89.12 80 TYR A C 1
ATOM 643 O O . TYR A 1 80 ? 4.877 -3.343 -9.065 1.00 89.12 80 TYR A O 1
ATOM 651 N N . TYR A 1 81 ? 2.705 -3.143 -8.530 1.00 89.75 81 TYR A N 1
ATOM 652 C CA . TYR A 1 81 ? 2.954 -2.664 -7.175 1.00 89.75 81 TYR A CA 1
ATOM 653 C C . TYR A 1 81 ? 2.923 -3.844 -6.200 1.00 89.75 81 TYR A C 1
ATOM 655 O O . TYR A 1 81 ? 1.875 -4.435 -5.931 1.00 89.75 81 TYR A O 1
ATOM 663 N N . TYR A 1 82 ? 4.090 -4.209 -5.684 1.00 90.06 82 TYR A N 1
ATOM 664 C CA . TYR A 1 82 ? 4.254 -5.264 -4.695 1.00 90.06 82 TYR A CA 1
ATOM 665 C C . TYR A 1 82 ? 4.133 -4.701 -3.286 1.00 90.06 82 TYR A C 1
ATOM 667 O O . TYR A 1 82 ? 4.967 -3.898 -2.877 1.00 90.06 82 TYR A O 1
ATOM 675 N N . ILE A 1 83 ? 3.140 -5.164 -2.533 1.00 91.56 83 ILE A N 1
ATOM 676 C CA . ILE A 1 83 ? 2.918 -4.846 -1.122 1.00 91.56 83 ILE A CA 1
ATOM 677 C C . ILE A 1 83 ? 3.639 -5.891 -0.271 1.00 91.56 83 ILE A C 1
ATOM 679 O O . ILE A 1 83 ? 3.385 -7.089 -0.393 1.00 91.56 83 ILE A O 1
ATOM 683 N N . PHE A 1 84 ? 4.546 -5.434 0.589 1.00 87.50 84 PHE A N 1
ATOM 684 C CA . PHE A 1 84 ? 5.409 -6.291 1.404 1.00 87.50 84 PHE A CA 1
ATOM 685 C C . PHE A 1 84 ? 4.909 -6.537 2.813 1.00 87.50 84 PHE A C 1
ATOM 687 O O . PHE A 1 84 ? 5.167 -7.607 3.356 1.00 87.50 84 PHE A O 1
ATOM 694 N N . ILE A 1 85 ? 4.334 -5.496 3.408 1.00 83.44 85 ILE A N 1
ATOM 695 C CA . ILE A 1 85 ? 3.964 -5.398 4.817 1.00 83.44 85 ILE A CA 1
ATOM 696 C C . ILE A 1 85 ? 2.754 -4.479 4.868 1.00 83.44 85 ILE A C 1
ATOM 698 O O . ILE A 1 85 ? 2.773 -3.409 4.241 1.00 83.44 85 ILE A O 1
ATOM 702 N N . SER A 1 86 ? 1.749 -4.884 5.625 1.00 79.00 86 SER A N 1
ATOM 703 C CA . SER A 1 86 ? 0.578 -4.074 5.940 1.00 79.00 86 SER A CA 1
ATOM 704 C C . SER A 1 86 ? 0.253 -4.269 7.406 1.00 79.00 86 SER A C 1
ATOM 706 O O . SER A 1 86 ? 0.100 -5.408 7.834 1.00 79.00 86 SER A O 1
ATOM 708 N N . ALA A 1 87 ? 0.147 -3.167 8.137 1.00 83.56 87 ALA A N 1
ATOM 709 C CA . ALA A 1 87 ? -0.194 -3.195 9.547 1.00 83.56 87 ALA A CA 1
ATOM 710 C C . ALA A 1 87 ? -1.309 -2.198 9.855 1.00 83.56 87 ALA A C 1
ATOM 712 O O . ALA A 1 87 ? -1.361 -1.099 9.284 1.00 83.56 87 ALA A O 1
ATOM 713 N N . LYS A 1 88 ? -2.170 -2.579 10.789 1.00 83.50 88 LYS A N 1
ATOM 714 C CA . LYS A 1 88 ? -3.147 -1.738 11.451 1.00 83.50 88 LYS A CA 1
ATOM 715 C C . LYS A 1 88 ? -2.420 -1.013 12.567 1.00 83.50 88 LYS A C 1
ATOM 717 O O . LYS A 1 88 ? -1.949 -1.608 13.532 1.00 83.50 88 LYS A O 1
ATOM 722 N N . ILE A 1 89 ? -2.333 0.303 12.439 1.00 77.62 89 ILE A N 1
ATOM 723 C CA . ILE A 1 89 ? -1.863 1.128 13.543 1.00 77.62 89 ILE A CA 1
ATOM 724 C C . ILE A 1 89 ? -3.090 1.400 14.404 1.00 77.62 89 ILE A C 1
ATOM 726 O O . ILE A 1 89 ? -3.930 2.221 14.040 1.00 77.62 89 ILE A O 1
ATOM 730 N N . ASN A 1 90 ? -3.203 0.706 15.536 1.00 65.81 90 ASN A N 1
ATOM 731 C CA . ASN A 1 90 ? -4.115 1.148 16.582 1.00 65.81 90 ASN A CA 1
ATOM 732 C C . ASN A 1 90 ? -3.596 2.496 17.072 1.00 65.81 90 ASN A C 1
ATOM 734 O O . ASN A 1 90 ? -2.501 2.576 17.627 1.00 65.81 90 ASN A O 1
ATOM 738 N N . THR A 1 91 ? -4.349 3.560 16.820 1.00 54.25 91 THR A N 1
ATOM 739 C CA . THR A 1 91 ? -4.084 4.866 17.413 1.00 54.25 91 THR A CA 1
ATOM 740 C C . THR A 1 91 ? -4.386 4.753 18.908 1.00 54.25 91 THR A C 1
ATOM 742 O O . THR A 1 91 ? -5.499 5.009 19.349 1.00 54.25 91 THR A O 1
ATOM 745 N N . ILE A 1 92 ? -3.420 4.273 19.685 1.00 55.56 92 ILE A N 1
ATOM 746 C CA . ILE A 1 92 ? -3.295 4.663 21.084 1.00 55.56 92 ILE A CA 1
ATOM 747 C C . ILE A 1 92 ? -2.308 5.813 21.026 1.00 55.56 92 ILE A C 1
ATOM 749 O O . ILE A 1 92 ? -1.169 5.591 20.635 1.00 55.56 92 ILE A O 1
ATOM 753 N N . ASP A 1 93 ? -2.814 7.024 21.211 1.00 44.03 93 ASP A N 1
ATOM 754 C CA . ASP A 1 93 ? -2.175 8.111 21.950 1.00 44.03 93 ASP A CA 1
ATOM 755 C C . ASP A 1 93 ? -3.115 9.319 21.874 1.00 44.03 93 ASP A C 1
ATOM 757 O O . ASP A 1 93 ? -3.474 9.797 20.793 1.00 44.03 93 ASP A O 1
ATOM 761 N N . SER A 1 94 ? -3.578 9.683 23.066 1.00 36.56 94 SER A N 1
ATOM 762 C CA . SER A 1 94 ? -4.452 10.793 23.437 1.00 36.56 94 SER A CA 1
ATOM 763 C C . SER A 1 94 ? -3.886 12.161 23.065 1.00 36.56 94 SER A C 1
ATOM 765 O O . SER A 1 94 ? -2.643 12.303 23.048 1.00 36.56 94 SER A O 1
#

pLDDT: mean 82.8, std 14.6, range [36.56, 93.62]

Sequence (94 aa):
MCGSVRFTYKARDEMRLEGIKASDVYEAIVNAQRIFKVLNSRSRLRGGLREKLYVIKSFSFEGTLIYTKGKIVTEGNREYYYIFISAKINTIDS

Foldseek 3Di:
DPAAEAEDPQAVVQCVVQVNDPQFVVQQVVVFPDQPDWDFDPPPPDPDDRWIWTWGWGGGPVRFTKIWIWTWDDDPNHIYTYTYHIHGDDPPDD